Protein AF-A0A950SCT6-F1 (afdb_monomer)

Secondary structure (DSSP, 8-state):
-----------EE-TTT--EES-TTS--TTT-PPPPPTT-THHHHTS--GGGT-THHHHHHHHHHHHHHHHHHHHHHHHHHHHHHHHHGGGGHHHHHHHHHHHHHHHHHHHHHHHHHHHHHHHHHHHHHHHHHHHHHHHHHHHHHHHHHT-

Solvent-accessible surface area (backbone atoms only — not comparable to full-atom values): 8574 Å² total; per-residue (Å²): 133,88,82,83,85,74,82,76,71,81,63,47,52,36,64,91,72,65,45,81,30,89,54,54,75,44,57,37,89,83,40,26,48,73,49,54,54,98,84,54,57,63,72,74,70,31,64,69,52,68,77,78,71,57,67,57,63,64,52,52,51,55,24,49,50,33,39,54,52,20,52,51,49,51,53,49,50,53,48,52,53,54,51,44,43,73,76,52,41,78,81,40,47,73,59,50,51,54,53,49,50,53,52,49,52,52,27,50,52,36,36,49,50,18,50,53,48,52,54,52,54,55,50,53,54,52,54,52,53,49,52,43,52,51,22,34,52,53,37,55,49,52,54,49,54,54,54,60,75,74,105

Foldseek 3Di:
DDDDPPPDDPQLQDLLPRHRHNALQCARLQQQHHRDDDPPCCSVVSPPPCVVVDPVVVLLVVLVVLLVVLVVLVVVLVVCVVVCCVPPNPVCVVVNVVVSVVSNVVSVVSNVVSVVSVVVSVVVVVVSVVSRVVSNVVSVVVVVVVVVVVD

Mean predicted aligned error: 15.29 Å

Sequence (151 aa):
MVEAVAATKPTATCPECGAARPDPSRVCPACGAPPMRAGDKRALDNEVRTEDLEPYVALRYIARLFKVLAVLMLIMLLGEVVTGIVTNGIAAFMTLLGEATRLLVLAGLLWAGGDITILLIDAGHDLRVARILLGRINAAMHEREEREKNR

pLDDT: mean 74.77, std 17.39, range [29.19, 96.75]

Radius of gyration: 29.3 Å; Cα contacts (8 Å, |Δi|>4): 111; chains: 1; bounding box: 87×36×78 Å

Structure (mmCIF, N/CA/C/O backbone):
data_AF-A0A950SCT6-F1
#
_entry.id   AF-A0A950SCT6-F1
#
loop_
_atom_site.group_PDB
_atom_site.id
_atom_site.type_symbol
_atom_site.label_atom_id
_atom_site.label_alt_id
_atom_site.label_comp_id
_atom_site.label_asym_id
_atom_site.label_entity_id
_atom_site.label_seq_id
_atom_site.pdbx_PDB_ins_code
_atom_site.Cartn_x
_atom_site.Cartn_y
_atom_site.Cartn_z
_atom_site.occupancy
_atom_site.B_iso_or_equiv
_atom_site.auth_seq_id
_atom_site.auth_comp_id
_atom_site.auth_asym_id
_atom_site.auth_atom_id
_atom_site.pdbx_PDB_model_num
ATOM 1 N N . MET A 1 1 ? -59.555 -25.501 31.810 1.00 30.00 1 MET A N 1
ATOM 2 C CA . MET A 1 1 ? -58.347 -25.868 31.041 1.00 30.00 1 MET A CA 1
ATOM 3 C C . MET A 1 1 ? -58.131 -24.721 30.062 1.00 30.00 1 MET A C 1
ATOM 5 O O . MET A 1 1 ? -58.954 -24.583 29.174 1.00 30.00 1 MET A O 1
ATOM 9 N N . VAL A 1 2 ? -57.427 -23.652 30.470 1.00 35.78 2 VAL A N 1
ATOM 10 C CA . VAL A 1 2 ? -55.955 -23.457 30.340 1.00 35.78 2 VAL A CA 1
ATOM 11 C C . VAL A 1 2 ? -55.609 -23.450 28.836 1.00 35.78 2 VAL A C 1
ATOM 13 O O . VAL A 1 2 ? -55.924 -24.423 28.174 1.00 35.78 2 VAL A O 1
ATOM 16 N N . GLU A 1 3 ? -55.173 -22.359 28.196 1.00 29.19 3 GLU A N 1
ATOM 17 C CA . GLU A 1 3 ? -54.017 -21.503 28.502 1.00 29.19 3 GLU A CA 1
ATOM 18 C C . GLU A 1 3 ? -54.209 -20.046 28.031 1.00 29.19 3 GLU A C 1
ATOM 20 O O . GLU A 1 3 ? -54.760 -19.777 26.964 1.00 29.19 3 GLU A O 1
ATOM 25 N N . ALA A 1 4 ? -53.687 -19.101 28.817 1.00 31.89 4 ALA A N 1
ATOM 26 C CA . ALA A 1 4 ? -53.510 -17.711 28.424 1.00 31.89 4 ALA A CA 1
ATOM 27 C C . ALA A 1 4 ? -52.328 -17.598 27.447 1.00 31.89 4 ALA A C 1
ATOM 29 O O . ALA A 1 4 ? -51.209 -17.993 27.773 1.00 31.89 4 ALA A O 1
ATOM 30 N N . VAL A 1 5 ? -52.567 -17.029 26.264 1.00 34.91 5 VAL A N 1
ATOM 31 C CA . VAL A 1 5 ? -51.511 -16.679 25.306 1.00 34.91 5 VAL A CA 1
ATOM 32 C C . VAL A 1 5 ? -50.693 -15.537 25.908 1.00 34.91 5 VAL A C 1
ATOM 34 O O . VAL A 1 5 ? -51.114 -14.381 25.920 1.00 34.91 5 VAL A O 1
ATOM 37 N N . ALA A 1 6 ? -49.541 -15.886 26.478 1.00 33.09 6 ALA A N 1
ATOM 38 C CA . ALA A 1 6 ? -48.573 -14.940 27.002 1.00 33.09 6 ALA A CA 1
ATOM 39 C C . ALA A 1 6 ? -48.108 -14.005 25.876 1.00 33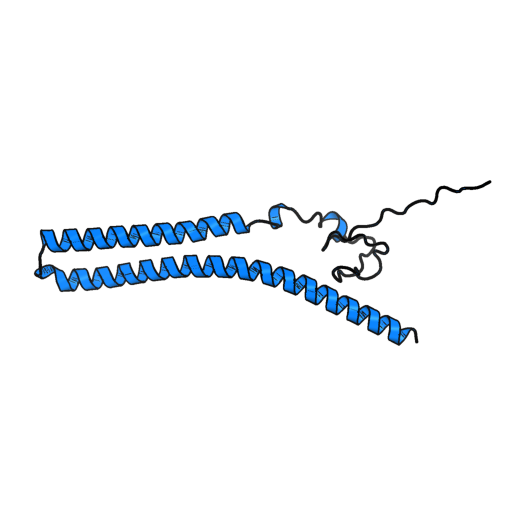.09 6 ALA A C 1
ATOM 41 O O . ALA A 1 6 ? -47.574 -14.453 24.862 1.00 33.09 6 ALA A O 1
ATOM 42 N N . ALA A 1 7 ? -48.310 -12.701 26.064 1.00 33.75 7 ALA A N 1
ATOM 43 C CA . ALA A 1 7 ? -47.794 -11.666 25.184 1.00 33.75 7 ALA A CA 1
ATOM 44 C C . ALA A 1 7 ? -46.258 -11.728 25.160 1.00 33.75 7 ALA A C 1
ATOM 46 O O . ALA A 1 7 ? -45.581 -11.268 26.083 1.00 33.75 7 ALA A O 1
ATOM 47 N N . THR A 1 8 ? -45.696 -12.314 24.108 1.00 33.41 8 THR A N 1
ATOM 48 C CA . THR A 1 8 ? -44.265 -12.280 23.822 1.00 33.41 8 THR A CA 1
ATOM 49 C C . THR A 1 8 ? -43.880 -10.845 23.478 1.00 33.41 8 THR A C 1
ATOM 51 O O . THR A 1 8 ? -44.132 -10.353 22.379 1.00 33.41 8 THR A O 1
ATOM 54 N N . LYS A 1 9 ? -43.290 -10.136 24.451 1.00 39.16 9 LYS A N 1
ATOM 55 C CA . LYS A 1 9 ? -42.612 -8.856 24.206 1.00 39.16 9 LYS A CA 1
ATOM 56 C C . LYS A 1 9 ? -41.623 -9.051 23.050 1.00 39.16 9 LYS A C 1
ATOM 58 O O . LYS A 1 9 ? -40.914 -10.060 23.064 1.00 39.16 9 LYS A O 1
ATOM 63 N N . PRO A 1 10 ? -41.544 -8.120 22.081 1.00 44.38 10 PRO A N 1
ATOM 64 C CA . PRO A 1 10 ? -40.567 -8.221 21.010 1.00 44.38 10 PRO A CA 1
ATOM 65 C C . PRO A 1 10 ? -39.185 -8.292 21.656 1.00 44.38 10 PRO A C 1
ATOM 67 O O . PRO A 1 10 ? -38.773 -7.377 22.369 1.00 44.38 10 PRO A O 1
ATOM 70 N N . THR A 1 11 ? -38.505 -9.419 21.473 1.00 53.59 11 THR A N 1
ATOM 71 C CA . THR A 1 11 ? -37.104 -9.597 21.842 1.00 53.59 11 THR A CA 1
ATOM 72 C C . THR A 1 11 ? -36.312 -8.546 21.087 1.00 53.59 11 THR A C 1
ATOM 74 O O . THR A 1 11 ? -36.053 -8.706 19.897 1.00 53.59 11 THR A O 1
ATOM 77 N N . ALA A 1 12 ? -35.989 -7.442 21.759 1.00 66.25 12 ALA A N 1
ATOM 78 C CA . ALA A 1 12 ? -35.174 -6.390 21.185 1.00 66.25 12 ALA A CA 1
ATOM 79 C C . ALA A 1 12 ? -33.819 -7.013 20.847 1.00 66.25 12 ALA A C 1
ATOM 81 O O . ALA A 1 12 ? -33.109 -7.496 21.720 1.00 66.25 12 ALA A O 1
ATOM 82 N N . THR A 1 13 ? -33.460 -7.096 19.579 1.00 71.12 13 THR A N 1
ATOM 83 C CA . THR A 1 13 ? -32.111 -7.496 19.192 1.00 71.12 13 THR A CA 1
ATOM 84 C C . THR A 1 13 ? -31.152 -6.354 19.500 1.00 71.12 13 THR A C 1
ATOM 86 O O . THR A 1 13 ? -31.496 -5.174 19.433 1.00 71.12 13 THR A O 1
ATOM 89 N N . CYS A 1 14 ? -29.938 -6.692 19.924 1.00 68.44 14 CYS A N 1
ATOM 90 C CA . CYS A 1 14 ? -28.930 -5.688 20.208 1.00 68.44 14 CYS A CA 1
ATOM 91 C C . CYS A 1 14 ? -28.421 -5.075 18.892 1.00 68.44 14 CYS A C 1
ATOM 93 O O . CYS A 1 14 ? -27.908 -5.826 18.065 1.00 68.44 14 CYS A O 1
ATOM 95 N N . PRO A 1 15 ? -28.447 -3.742 18.720 1.00 64.56 15 PRO A N 1
ATOM 96 C CA . PRO A 1 15 ? -28.020 -3.106 17.470 1.00 64.56 15 PRO A CA 1
ATOM 97 C C . PRO A 1 15 ? -26.525 -3.288 17.154 1.00 64.56 15 PRO A C 1
ATOM 99 O O . PRO A 1 15 ? -26.134 -3.347 16.000 1.00 64.56 15 PRO A O 1
ATOM 102 N N . GLU A 1 16 ? -25.683 -3.430 18.181 1.00 64.50 16 GLU A N 1
ATOM 103 C CA . GLU A 1 16 ? -24.223 -3.561 18.024 1.00 64.50 16 GLU A CA 1
ATOM 104 C C . GLU A 1 16 ? -23.750 -4.973 17.629 1.00 64.50 16 GLU A C 1
ATOM 106 O O . GLU A 1 16 ? -22.648 -5.138 17.117 1.00 64.50 16 GLU A O 1
ATOM 111 N N . CYS A 1 17 ? -24.528 -6.024 17.914 1.00 64.56 17 CYS A N 1
ATOM 112 C CA . CYS A 1 17 ? -24.084 -7.412 17.694 1.00 64.56 17 CYS A CA 1
ATOM 113 C C . CYS A 1 17 ? -25.160 -8.369 17.171 1.00 64.56 17 CYS A C 1
ATOM 115 O O . CYS A 1 17 ? -24.882 -9.552 17.000 1.00 64.56 17 CYS A O 1
ATOM 117 N N . GLY A 1 18 ? -26.395 -7.903 16.980 1.00 68.19 18 GLY A N 1
ATOM 118 C CA . GLY A 1 18 ? -27.516 -8.705 16.485 1.00 68.19 18 GLY A CA 1
ATOM 119 C C . GLY A 1 18 ? -28.058 -9.760 17.457 1.00 68.19 18 GLY A C 1
ATOM 120 O O . GLY A 1 18 ? -29.070 -10.387 17.161 1.00 68.19 18 GLY A O 1
ATOM 121 N N . ALA A 1 19 ? -27.438 -9.965 18.623 1.00 71.38 19 ALA A N 1
ATOM 122 C CA . ALA A 1 19 ? -27.881 -10.966 19.592 1.00 71.38 19 ALA A CA 1
ATOM 123 C C . ALA A 1 19 ? -29.245 -10.612 20.209 1.00 71.38 19 ALA A C 1
ATOM 125 O O . ALA A 1 19 ? -29.548 -9.439 20.446 1.00 71.38 19 ALA A O 1
ATOM 126 N N . ALA A 1 20 ? -30.052 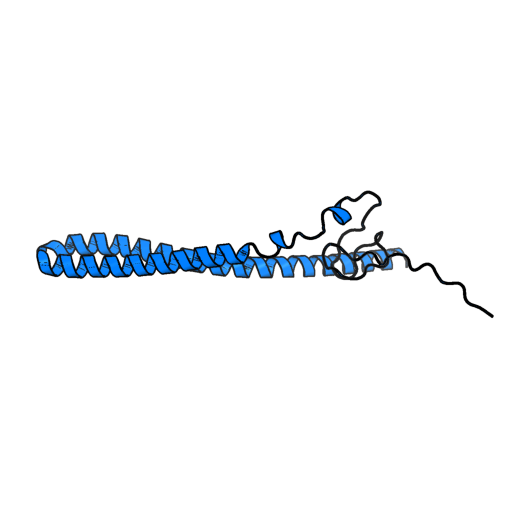-11.629 20.523 1.00 68.62 20 ALA A N 1
ATOM 127 C CA . ALA A 1 20 ? -31.328 -11.447 21.210 1.00 68.62 20 ALA A CA 1
ATOM 128 C C . ALA A 1 20 ? -31.102 -10.851 22.611 1.00 68.62 20 ALA A C 1
ATOM 130 O O . ALA A 1 20 ? -30.419 -11.451 23.444 1.00 68.62 20 ALA A O 1
ATOM 131 N N . ARG A 1 21 ? -31.667 -9.667 22.877 1.00 72.06 21 ARG A N 1
ATOM 132 C CA . ARG A 1 21 ? -31.552 -8.965 24.161 1.00 72.06 21 ARG A CA 1
ATOM 133 C C . ARG A 1 21 ? -32.928 -8.921 24.841 1.00 72.06 21 ARG A C 1
ATOM 135 O O . ARG A 1 21 ? -33.790 -8.137 24.452 1.00 72.06 21 ARG A O 1
ATOM 142 N N . PRO A 1 22 ? -33.157 -9.752 25.870 1.00 66.56 22 PRO A N 1
ATOM 143 C CA . PRO A 1 22 ? -34.448 -9.797 26.554 1.00 66.56 22 PRO A CA 1
ATOM 144 C C . PRO A 1 22 ? -34.712 -8.556 27.424 1.00 66.56 22 PRO A C 1
ATOM 146 O O . PRO A 1 22 ? -35.872 -8.226 27.657 1.00 66.56 22 PRO A O 1
ATOM 149 N N . ASP A 1 23 ? -33.661 -7.851 27.866 1.00 69.62 23 ASP A N 1
ATOM 150 C CA . ASP A 1 23 ? -33.772 -6.622 28.658 1.00 69.62 23 ASP A CA 1
ATOM 151 C C . ASP A 1 23 ? -32.918 -5.477 28.063 1.00 69.62 23 ASP A C 1
ATOM 153 O O . ASP A 1 23 ? -31.683 -5.517 28.129 1.00 69.62 23 ASP A O 1
ATOM 157 N N . PRO A 1 24 ? -33.540 -4.447 27.460 1.00 69.25 24 PRO A N 1
ATOM 158 C CA . PRO A 1 24 ? -32.826 -3.302 26.899 1.00 69.25 24 PRO A CA 1
ATOM 159 C C . PRO A 1 24 ? -32.256 -2.365 27.974 1.00 69.25 24 PRO A C 1
ATOM 161 O O . PRO A 1 24 ? -31.343 -1.599 27.671 1.00 69.25 24 PRO A O 1
ATOM 164 N N . SER A 1 25 ? -32.747 -2.433 29.218 1.00 70.62 25 SER A N 1
ATOM 165 C CA . SER A 1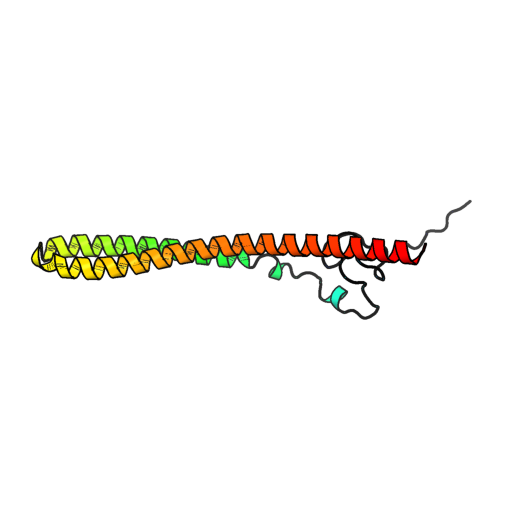 25 ? -32.362 -1.533 30.316 1.00 70.62 25 SER A CA 1
ATOM 166 C C . SER A 1 25 ? -31.062 -1.925 31.026 1.00 70.62 25 SER A C 1
ATOM 168 O O . SER A 1 25 ? -30.515 -1.135 31.793 1.00 70.62 25 SER A O 1
ATOM 170 N N . ARG A 1 26 ? -30.534 -3.117 30.730 1.00 71.25 26 ARG A N 1
ATOM 171 C CA . ARG A 1 26 ? -29.231 -3.621 31.189 1.00 71.25 26 ARG A CA 1
ATOM 172 C C . ARG A 1 26 ? -28.269 -3.737 30.028 1.00 71.25 26 ARG A C 1
ATOM 174 O O . ARG A 1 26 ? -28.729 -3.925 28.909 1.00 71.25 26 ARG A O 1
ATOM 181 N N . VAL A 1 27 ? -26.961 -3.663 30.275 1.00 74.81 27 VAL A N 1
ATOM 182 C CA . VAL A 1 27 ? -25.907 -3.881 29.262 1.00 74.81 27 VAL A CA 1
ATOM 183 C C . VAL A 1 27 ? -26.120 -5.176 28.469 1.00 74.81 27 VAL A C 1
ATOM 185 O O . VAL A 1 27 ? -26.593 -6.177 29.002 1.00 74.81 27 VAL A O 1
ATOM 188 N N . CYS A 1 28 ? -25.799 -5.157 27.172 1.00 74.81 28 CYS A N 1
ATOM 189 C CA . CYS A 1 28 ? -25.974 -6.332 26.321 1.00 74.81 28 CYS A CA 1
ATOM 190 C C . CYS A 1 28 ? -25.026 -7.458 26.770 1.00 74.81 28 CYS A C 1
ATOM 192 O O . CYS A 1 28 ? -23.815 -7.240 26.774 1.00 74.81 28 CYS A O 1
ATOM 194 N N . PRO A 1 29 ? -25.518 -8.675 27.056 1.00 67.06 29 PRO A N 1
ATOM 195 C CA . PRO A 1 29 ? -24.666 -9.773 27.517 1.00 67.06 29 PRO A CA 1
ATOM 196 C C . PRO A 1 29 ? -23.729 -10.322 26.426 1.00 67.06 29 PRO A C 1
ATOM 198 O O . PRO A 1 29 ? -22.727 -10.961 26.734 1.00 67.06 29 PRO A O 1
ATOM 201 N N . ALA A 1 30 ? -24.031 -10.080 25.145 1.00 66.12 30 ALA A N 1
ATOM 202 C CA . ALA A 1 30 ? -23.245 -10.601 24.026 1.00 66.12 30 ALA A CA 1
ATOM 203 C C . ALA A 1 30 ? -22.070 -9.694 23.619 1.00 66.12 30 ALA A C 1
ATOM 205 O O . ALA A 1 30 ? -21.010 -10.203 23.263 1.00 66.12 30 ALA A O 1
ATOM 206 N N . CYS A 1 31 ? -22.235 -8.367 23.680 1.00 66.12 31 CYS A N 1
ATOM 207 C CA . CYS A 1 31 ? -21.216 -7.402 23.238 1.00 66.12 31 CYS A CA 1
ATOM 208 C C . CYS A 1 31 ? -20.922 -6.267 24.227 1.00 66.12 31 CYS A C 1
ATOM 210 O O . CYS A 1 31 ? -20.033 -5.465 23.970 1.00 66.12 31 CYS A O 1
ATOM 212 N N . GLY A 1 32 ? -21.666 -6.158 25.328 1.00 66.56 32 GLY A N 1
ATOM 213 C CA . GLY A 1 32 ? -21.495 -5.093 26.316 1.00 66.56 32 GLY A CA 1
ATOM 214 C C . GLY A 1 32 ? -21.973 -3.710 25.899 1.00 66.56 32 GLY A C 1
ATOM 215 O O . GLY A 1 32 ? -21.609 -2.725 26.535 1.00 66.56 32 GLY A O 1
ATOM 216 N N . ALA A 1 33 ? -22.814 -3.619 24.865 1.00 69.81 33 ALA A N 1
ATOM 217 C CA . ALA A 1 33 ? -23.460 -2.363 24.505 1.00 69.81 33 ALA A CA 1
ATOM 218 C C . ALA A 1 33 ? -24.191 -1.754 25.722 1.00 69.81 33 ALA A C 1
ATOM 220 O O . ALA A 1 33 ? -24.890 -2.496 26.429 1.00 69.81 33 ALA A O 1
ATOM 221 N N . PRO A 1 34 ? -24.083 -0.430 25.956 1.00 67.38 34 PRO A N 1
ATOM 222 C CA . PRO A 1 34 ? -24.725 0.247 27.082 1.00 67.38 34 PRO A CA 1
ATOM 223 C C . PRO A 1 34 ? -26.251 0.036 27.094 1.00 67.38 34 PRO A C 1
ATOM 225 O O . PRO A 1 34 ? -26.840 -0.361 26.076 1.00 67.38 34 PRO A O 1
ATOM 228 N N . PRO A 1 35 ? -26.916 0.238 28.246 1.00 71.94 35 PRO A N 1
ATOM 229 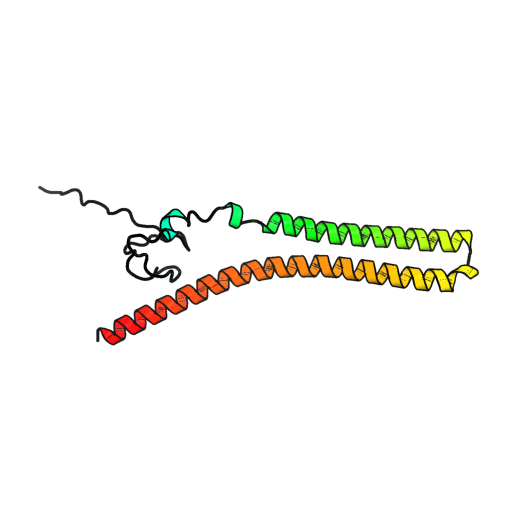C CA . PRO A 1 35 ? -28.365 0.110 28.344 1.00 71.94 35 PRO A CA 1
ATOM 230 C C . PRO A 1 35 ? -29.058 1.138 27.444 1.00 71.94 35 PRO A C 1
ATOM 232 O O . PRO A 1 35 ? -28.678 2.309 27.414 1.00 71.94 35 PRO A O 1
ATOM 235 N N . MET A 1 36 ? -30.064 0.685 26.699 1.00 67.38 36 MET A N 1
ATOM 236 C CA . MET A 1 36 ? -30.869 1.523 25.816 1.00 67.38 36 MET A CA 1
ATOM 237 C C . MET A 1 36 ? -31.965 2.196 26.642 1.00 67.38 36 MET A C 1
ATOM 239 O O . MET A 1 36 ? -32.807 1.526 27.243 1.00 67.38 36 MET A O 1
ATOM 243 N N . ARG A 1 37 ? -31.950 3.529 26.697 1.00 64.50 37 ARG A N 1
ATOM 244 C CA . ARG A 1 37 ? -32.985 4.320 27.375 1.00 64.50 37 ARG A CA 1
ATOM 245 C C . ARG A 1 37 ? -34.169 4.559 26.438 1.00 64.50 37 ARG A C 1
ATOM 247 O O . ARG A 1 37 ? -34.002 4.674 25.227 1.00 64.50 37 ARG A O 1
ATOM 254 N N . ALA A 1 38 ? -35.377 4.663 26.995 1.00 56.38 38 ALA A N 1
ATOM 255 C CA . ALA A 1 38 ? -36.567 5.020 26.224 1.00 56.38 38 ALA A CA 1
ATOM 256 C C . ALA A 1 38 ? -36.375 6.418 25.602 1.00 56.38 38 ALA A C 1
ATOM 258 O O . ALA A 1 38 ? -36.292 7.407 26.326 1.00 56.38 38 ALA A O 1
ATOM 259 N N . GLY A 1 39 ? -36.238 6.480 24.273 1.00 57.62 39 GLY A N 1
ATOM 260 C CA . GLY A 1 39 ? -35.893 7.697 23.523 1.00 57.62 39 GLY A CA 1
ATOM 261 C C . GLY A 1 39 ? -34.502 7.687 22.874 1.00 57.62 39 GLY A C 1
ATOM 262 O O . GLY A 1 39 ? -34.178 8.611 22.129 1.00 57.62 39 GLY A O 1
ATOM 263 N N . ASP A 1 40 ? -33.687 6.650 23.101 1.00 56.75 40 ASP A N 1
ATOM 264 C CA . ASP A 1 40 ? -32.423 6.477 22.387 1.00 56.75 40 ASP A CA 1
ATOM 265 C C . ASP A 1 40 ? -32.679 6.190 20.902 1.00 56.75 40 ASP A C 1
ATOM 267 O O . ASP A 1 40 ? -33.045 5.083 20.506 1.00 56.75 40 ASP A O 1
ATOM 271 N N . LYS A 1 41 ? -32.394 7.183 20.055 1.00 55.28 41 LYS A N 1
ATOM 272 C CA . LYS A 1 41 ? -32.412 7.036 18.592 1.00 55.28 41 LYS A CA 1
ATOM 273 C C . LYS A 1 41 ? -31.384 6.028 18.073 1.00 55.28 41 LYS A C 1
ATOM 275 O O . LYS A 1 41 ? -31.498 5.597 16.938 1.0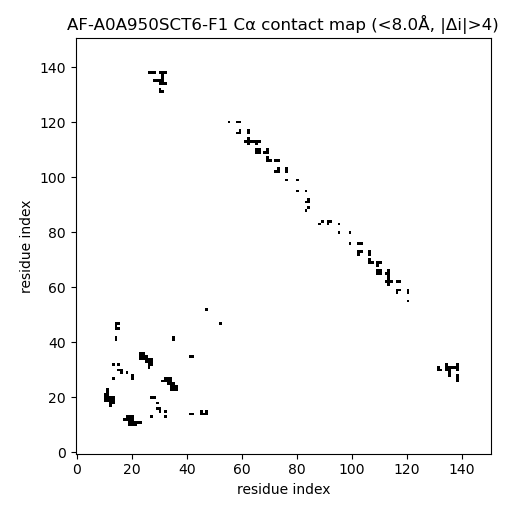0 55.28 41 LYS A O 1
ATOM 280 N N . ARG A 1 42 ? -30.452 5.564 18.918 1.00 55.72 42 ARG A N 1
ATOM 281 C CA . ARG A 1 42 ? -29.494 4.495 18.592 1.00 55.72 42 ARG A CA 1
ATOM 282 C C . ARG A 1 42 ? -30.171 3.213 18.105 1.00 55.72 42 ARG A C 1
ATOM 284 O O . ARG A 1 42 ? -29.542 2.478 17.372 1.00 55.72 42 ARG A O 1
ATOM 291 N N . ALA A 1 43 ? -31.404 2.904 18.511 1.00 51.25 43 ALA A N 1
ATOM 292 C CA . ALA A 1 43 ? -32.103 1.713 18.016 1.00 51.25 43 ALA A CA 1
ATOM 293 C C . ALA A 1 43 ? -32.695 1.897 16.604 1.00 51.25 43 ALA A C 1
ATOM 295 O O . ALA A 1 43 ? -32.880 0.913 15.900 1.00 51.25 43 ALA A O 1
ATOM 296 N N . LEU A 1 44 ? -32.982 3.141 16.202 1.00 51.31 44 LEU A N 1
ATOM 297 C CA . LEU A 1 44 ? -33.513 3.490 14.878 1.00 51.31 44 LEU A CA 1
ATOM 298 C C . LEU A 1 44 ? -32.399 3.862 13.886 1.00 51.31 44 LEU A C 1
ATOM 300 O O . LEU A 1 44 ? -32.526 3.565 12.708 1.00 51.31 44 LEU A O 1
ATOM 304 N N . ASP A 1 45 ? -31.298 4.448 14.366 1.00 47.91 45 ASP A N 1
ATOM 305 C CA . ASP A 1 45 ? -30.119 4.806 13.561 1.00 47.91 45 ASP A CA 1
ATOM 306 C C . ASP A 1 45 ? -29.073 3.671 13.458 1.00 47.91 45 ASP A C 1
ATOM 308 O O . ASP A 1 45 ? -28.121 3.800 12.695 1.00 47.91 45 ASP A O 1
ATOM 312 N N . ASN A 1 46 ? -29.223 2.562 14.204 1.00 48.03 46 ASN A N 1
ATOM 313 C CA . ASN A 1 46 ? -28.362 1.366 14.101 1.00 48.03 46 ASN A CA 1
ATOM 314 C C . ASN A 1 46 ? -29.040 0.192 13.374 1.00 48.03 46 ASN A C 1
ATOM 316 O O . ASN A 1 46 ? -28.739 -0.974 13.651 1.00 48.03 46 ASN A O 1
ATOM 320 N N . GLU A 1 47 ? -29.890 0.453 12.384 1.00 46.25 47 GLU A N 1
ATOM 321 C CA . GLU A 1 47 ? -29.772 -0.401 11.204 1.00 46.25 47 GLU A CA 1
ATOM 322 C C . GLU A 1 47 ? -28.374 -0.105 10.667 1.00 46.25 47 GLU A C 1
ATOM 324 O O . GLU A 1 47 ? -28.163 0.901 9.995 1.00 46.25 47 GLU A O 1
ATOM 329 N N . VAL A 1 48 ? -27.388 -0.873 11.155 1.00 51.59 48 VAL A N 1
ATOM 330 C CA . VAL A 1 48 ? -25.983 -0.776 10.771 1.00 51.59 48 VAL A CA 1
ATOM 331 C C . VAL A 1 48 ? -25.998 -0.821 9.260 1.00 51.59 48 VAL A C 1
ATOM 333 O O . VAL A 1 48 ? -26.197 -1.892 8.686 1.00 51.59 48 VAL A O 1
ATOM 336 N N . ARG A 1 49 ? -25.895 0.359 8.634 1.00 47.72 49 ARG A N 1
ATOM 337 C CA . ARG A 1 49 ? -25.966 0.495 7.188 1.00 47.72 49 ARG A CA 1
ATOM 338 C C . ARG A 1 49 ? -24.936 -0.466 6.658 1.00 47.72 49 ARG A C 1
ATOM 340 O O . ARG A 1 49 ? -23.750 -0.359 6.959 1.00 47.72 49 ARG A O 1
ATOM 347 N N . THR A 1 50 ? -25.403 -1.454 5.920 1.00 46.31 50 THR A N 1
ATOM 348 C CA . THR A 1 50 ? -24.535 -2.424 5.271 1.00 46.31 50 THR A CA 1
ATOM 349 C C . THR A 1 50 ? -23.567 -1.721 4.313 1.00 46.31 50 THR A C 1
ATOM 351 O O . THR A 1 50 ? -22.490 -2.242 4.048 1.00 46.31 50 THR A O 1
ATOM 354 N N . GLU A 1 51 ? -23.878 -0.485 3.902 1.00 49.81 51 GLU A N 1
ATOM 355 C CA . GLU A 1 51 ? -22.971 0.459 3.245 1.00 49.81 51 GLU A CA 1
ATOM 356 C C . GLU A 1 51 ? -21.722 0.843 4.073 1.00 49.81 51 GLU A C 1
ATOM 358 O O . GLU A 1 51 ? -20.676 1.087 3.479 1.00 49.81 51 GLU A O 1
ATOM 363 N N . ASP A 1 52 ? -21.777 0.856 5.412 1.00 47.62 52 ASP A N 1
ATOM 364 C CA . ASP A 1 52 ? -20.605 1.025 6.299 1.00 47.62 52 ASP A CA 1
ATOM 365 C C . ASP A 1 52 ? -19.877 -0.307 6.575 1.00 47.62 52 ASP A C 1
ATOM 367 O O . ASP A 1 52 ? -18.794 -0.338 7.173 1.00 47.62 52 ASP A O 1
ATOM 371 N N . LEU A 1 53 ? -20.451 -1.436 6.146 1.00 51.56 53 LEU A N 1
ATOM 372 C CA . LEU A 1 53 ? -19.920 -2.765 6.433 1.00 51.56 53 LEU A CA 1
ATOM 373 C C . LEU A 1 53 ? -18.860 -3.227 5.427 1.00 51.56 53 LEU A C 1
ATOM 375 O O . LEU A 1 53 ? -18.095 -4.127 5.767 1.00 51.56 53 LEU A O 1
ATOM 379 N N . GLU A 1 54 ? -18.725 -2.591 4.257 1.00 52.19 54 GLU A N 1
ATOM 380 C CA . GLU A 1 54 ? -17.695 -2.991 3.287 1.00 52.19 54 GLU A CA 1
ATOM 381 C C . GLU A 1 54 ? -17.124 -1.886 2.359 1.00 52.19 54 GLU A C 1
ATOM 383 O O . GLU A 1 54 ? -16.936 -2.113 1.161 1.00 52.19 54 GLU A O 1
ATOM 388 N N . PRO A 1 55 ? -16.691 -0.711 2.865 1.00 54.16 55 PRO A N 1
ATOM 389 C CA . PRO A 1 55 ? -15.922 0.239 2.053 1.00 54.16 55 PRO A CA 1
ATOM 390 C C . PRO A 1 55 ? -14.455 -0.196 1.829 1.00 54.16 55 PRO A C 1
ATOM 392 O O . PRO A 1 55 ? -13.653 0.555 1.277 1.00 54.16 55 PRO A O 1
ATOM 395 N N . TYR A 1 56 ? -14.064 -1.411 2.229 1.00 57.47 56 TYR A N 1
ATOM 396 C CA . TYR A 1 56 ? -12.695 -1.914 2.058 1.00 57.47 56 TYR A CA 1
ATOM 397 C C . TYR A 1 56 ? -12.438 -2.546 0.687 1.00 57.47 56 TYR A C 1
ATOM 399 O O . TYR A 1 56 ? -11.283 -2.645 0.264 1.00 57.47 56 TYR A O 1
ATOM 407 N N . VAL A 1 57 ? -13.488 -2.922 -0.054 1.00 62.47 57 VAL A N 1
ATOM 408 C CA . VAL A 1 57 ? -13.320 -3.492 -1.400 1.00 62.47 57 VAL A CA 1
ATOM 409 C C . VAL A 1 57 ? -12.749 -2.437 -2.354 1.00 62.47 57 VAL A C 1
ATOM 411 O O . VAL A 1 57 ? -11.792 -2.714 -3.077 1.00 62.47 57 VAL A O 1
ATOM 414 N N . ALA A 1 58 ? -13.257 -1.200 -2.291 1.00 64.62 58 ALA A N 1
ATOM 415 C CA . ALA A 1 58 ? -12.747 -0.072 -3.075 1.00 64.62 58 ALA A CA 1
ATOM 416 C C . ALA A 1 58 ? -11.275 0.243 -2.748 1.00 64.62 58 ALA A C 1
ATOM 418 O O . ALA A 1 58 ? -10.458 0.417 -3.654 1.00 64.62 58 ALA A O 1
ATOM 419 N N . LEU A 1 59 ? -10.904 0.224 -1.464 1.00 69.31 59 LEU A N 1
ATOM 420 C CA . LEU A 1 59 ? -9.523 0.447 -1.022 1.00 69.31 59 LEU A CA 1
ATOM 421 C C . LEU A 1 59 ? -8.564 -0.652 -1.506 1.00 69.31 59 LEU A C 1
ATOM 423 O O . LEU A 1 59 ? -7.428 -0.368 -1.889 1.00 69.31 59 LEU A O 1
ATOM 427 N N . ARG A 1 60 ? -9.034 -1.903 -1.576 1.00 77.00 60 ARG A N 1
ATOM 428 C CA . ARG A 1 60 ? -8.258 -3.026 -2.117 1.00 77.00 60 ARG A CA 1
ATOM 429 C C . ARG A 1 60 ? -7.978 -2.871 -3.612 1.00 77.00 60 ARG A C 1
ATOM 431 O O . ARG A 1 60 ? -6.893 -3.239 -4.068 1.00 77.00 60 ARG A O 1
ATOM 438 N N . TYR A 1 61 ? -8.922 -2.315 -4.374 1.00 79.44 61 TYR A N 1
ATOM 439 C CA . TYR A 1 61 ? -8.691 -1.975 -5.780 1.00 79.44 61 TYR A CA 1
ATOM 440 C C . TYR A 1 61 ? -7.644 -0.873 -5.921 1.00 79.44 61 TYR A C 1
ATOM 442 O O . TYR A 1 61 ? -6.714 -1.035 -6.706 1.00 79.44 61 TYR A O 1
ATOM 450 N N . ILE A 1 62 ? -7.728 0.188 -5.114 1.00 82.94 62 ILE A N 1
ATOM 451 C CA . ILE A 1 62 ? -6.744 1.281 -5.121 1.00 82.94 62 ILE A CA 1
ATOM 452 C C . ILE A 1 62 ? -5.332 0.749 -4.816 1.00 82.94 62 ILE A C 1
ATOM 454 O O . ILE A 1 62 ? -4.393 1.042 -5.554 1.00 82.94 62 ILE A O 1
ATOM 458 N N . ALA A 1 63 ? -5.177 -0.114 -3.807 1.00 84.75 63 ALA A N 1
ATOM 459 C CA . ALA A 1 63 ? -3.888 -0.735 -3.487 1.00 84.75 63 ALA A CA 1
ATOM 460 C C . ALA A 1 63 ? -3.323 -1.587 -4.643 1.00 84.75 63 ALA A C 1
ATOM 462 O O . ALA A 1 63 ? -2.122 -1.557 -4.926 1.00 84.75 63 ALA A O 1
ATOM 463 N N . ARG A 1 64 ? 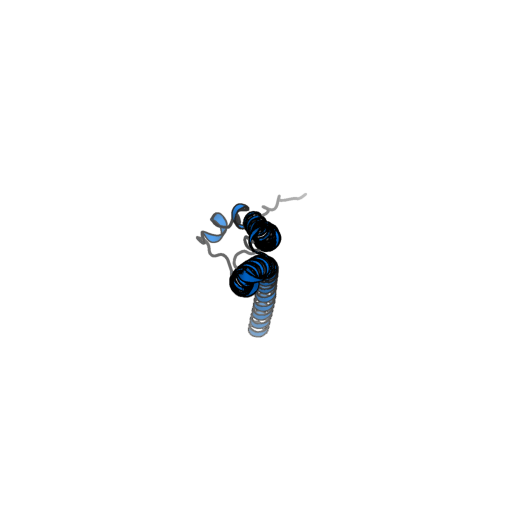-4.186 -2.328 -5.354 1.00 86.81 64 ARG A N 1
ATOM 464 C CA . ARG A 1 64 ? -3.787 -3.086 -6.553 1.00 86.81 64 ARG A CA 1
ATOM 465 C C . ARG A 1 64 ? -3.385 -2.165 -7.702 1.00 86.81 64 ARG A C 1
ATOM 467 O O . ARG A 1 64 ? -2.400 -2.460 -8.373 1.00 86.81 64 ARG A O 1
ATOM 474 N N . LEU A 1 65 ? -4.095 -1.055 -7.905 1.00 88.81 65 LEU A N 1
ATOM 475 C CA . LEU A 1 65 ? -3.755 -0.060 -8.925 1.00 88.81 65 LEU A CA 1
ATOM 476 C C . LEU A 1 65 ? -2.359 0.528 -8.692 1.00 88.81 65 LEU A C 1
ATOM 478 O O . LEU A 1 65 ? -1.587 0.630 -9.641 1.00 88.81 65 LEU A O 1
ATOM 482 N N . PHE A 1 66 ? -1.992 0.823 -7.440 1.00 90.50 66 PHE A N 1
ATOM 483 C CA . PHE A 1 66 ? -0.640 1.280 -7.100 1.00 90.50 66 PHE A CA 1
ATOM 484 C C . PHE A 1 66 ? 0.444 0.258 -7.465 1.00 90.50 66 PHE A C 1
ATOM 486 O O . PHE A 1 66 ? 1.460 0.633 -8.052 1.00 90.50 66 PHE A O 1
ATOM 493 N N . LYS A 1 67 ? 0.213 -1.038 -7.209 1.00 91.06 67 LYS A N 1
ATOM 494 C CA . LYS A 1 67 ? 1.131 -2.105 -7.647 1.00 91.06 67 LYS A CA 1
ATOM 495 C C . LYS A 1 67 ? 1.227 -2.186 -9.173 1.00 91.06 67 LYS A C 1
ATOM 497 O O . LYS A 1 67 ? 2.333 -2.275 -9.695 1.00 91.06 67 LYS A O 1
ATOM 502 N N . VAL A 1 68 ? 0.106 -2.098 -9.894 1.00 94.19 68 VAL A N 1
ATOM 503 C CA . VAL A 1 68 ? 0.109 -2.095 -11.370 1.00 94.19 68 VAL A CA 1
ATOM 504 C C . VAL A 1 68 ? 0.903 -0.906 -11.912 1.00 94.19 68 VAL A C 1
ATOM 506 O O . VAL A 1 68 ? 1.745 -1.086 -12.787 1.00 94.19 68 VAL A O 1
ATOM 509 N N . LEU A 1 69 ? 0.695 0.293 -11.368 1.00 93.50 69 LEU A N 1
ATOM 510 C CA . LEU A 1 69 ? 1.403 1.491 -11.816 1.00 93.50 69 LEU A CA 1
ATOM 511 C C . LEU A 1 69 ? 2.904 1.428 -11.494 1.00 93.50 69 LEU A C 1
ATOM 513 O O . LEU A 1 69 ? 3.715 1.841 -12.318 1.00 93.50 69 LEU A O 1
ATOM 517 N N . ALA A 1 70 ? 3.287 0.835 -10.359 1.00 94.25 70 ALA A N 1
ATOM 518 C CA . ALA A 1 70 ? 4.689 0.592 -10.019 1.00 94.25 70 ALA A CA 1
ATOM 519 C C . ALA A 1 70 ? 5.362 -0.362 -11.021 1.00 94.25 70 ALA A C 1
ATOM 521 O O . ALA A 1 70 ? 6.477 -0.098 -11.468 1.00 94.25 70 ALA A O 1
ATOM 522 N N . VAL A 1 71 ? 4.672 -1.435 -11.429 1.00 96.06 71 VAL A N 1
ATOM 523 C CA . VAL A 1 71 ? 5.166 -2.354 -12.472 1.00 96.06 71 VAL A CA 1
ATOM 524 C C . VAL A 1 71 ? 5.292 -1.640 -13.814 1.00 96.06 71 VAL A C 1
ATOM 526 O O . VAL A 1 71 ? 6.314 -1.781 -14.479 1.00 96.06 71 VAL A O 1
ATOM 529 N N . LEU A 1 72 ? 4.291 -0.847 -14.206 1.00 95.56 72 LEU A N 1
ATOM 530 C CA . LEU A 1 72 ? 4.341 -0.073 -15.448 1.00 95.56 72 LEU A CA 1
ATOM 531 C C . LEU A 1 72 ? 5.510 0.921 -15.457 1.00 95.56 72 LEU A C 1
ATOM 533 O O . LEU A 1 72 ? 6.199 1.028 -16.467 1.00 95.56 72 LEU A O 1
ATOM 537 N N . MET A 1 73 ? 5.784 1.593 -14.334 1.00 93.88 73 MET A N 1
ATOM 538 C CA . MET A 1 73 ? 6.958 2.462 -14.188 1.00 93.88 73 MET A CA 1
ATOM 539 C C . MET A 1 73 ? 8.267 1.691 -14.370 1.00 93.88 73 MET A C 1
ATOM 541 O O . MET A 1 73 ? 9.176 2.179 -15.032 1.00 93.88 73 MET A O 1
ATOM 545 N N . LEU A 1 74 ? 8.358 0.474 -13.831 1.00 94.94 74 LEU A N 1
ATOM 546 C CA . LEU A 1 74 ? 9.541 -0.377 -13.973 1.00 94.94 74 LEU A CA 1
ATOM 547 C C . LEU A 1 74 ? 9.738 -0.825 -15.431 1.00 94.94 74 LEU A C 1
ATOM 549 O O . LEU A 1 74 ? 10.857 -0.828 -15.939 1.00 94.94 74 LEU A O 1
ATOM 553 N N . ILE A 1 75 ? 8.646 -1.131 -16.136 1.00 96.75 75 ILE A N 1
ATOM 554 C CA . ILE A 1 75 ? 8.676 -1.438 -17.573 1.00 96.75 75 ILE A CA 1
ATOM 555 C C . ILE A 1 75 ? 9.138 -0.218 -18.379 1.00 96.75 75 ILE A C 1
ATOM 557 O O . ILE A 1 75 ? 9.992 -0.361 -19.253 1.00 96.75 75 ILE A O 1
ATOM 561 N N . MET A 1 76 ? 8.620 0.979 -18.081 1.00 94.62 76 MET A N 1
ATOM 562 C CA . MET A 1 76 ? 9.075 2.207 -18.745 1.00 94.62 76 MET A CA 1
ATOM 563 C C . MET A 1 76 ? 10.556 2.482 -18.476 1.00 94.62 76 MET A C 1
ATOM 565 O O . MET A 1 76 ? 11.289 2.765 -19.418 1.00 94.62 76 MET A O 1
ATOM 569 N N . LEU A 1 77 ? 11.012 2.305 -17.233 1.00 94.19 77 LEU A N 1
ATOM 570 C CA . LEU A 1 77 ? 12.420 2.440 -16.861 1.00 94.19 77 LEU A CA 1
ATOM 571 C C . LEU A 1 77 ? 13.315 1.502 -17.682 1.00 94.19 77 LEU A C 1
ATOM 573 O O . LEU A 1 77 ? 14.340 1.924 -18.208 1.00 94.19 77 LEU A O 1
ATOM 577 N N . LEU A 1 78 ? 12.931 0.231 -17.833 1.00 94.50 78 LEU A N 1
ATOM 578 C CA . LEU A 1 78 ? 13.668 -0.706 -18.686 1.00 94.50 78 LEU A CA 1
ATOM 579 C C . LEU A 1 78 ? 13.710 -0.229 -20.145 1.00 94.50 78 LEU A C 1
ATOM 581 O O . LEU A 1 78 ? 14.747 -0.342 -20.796 1.00 94.50 78 LEU A O 1
ATOM 585 N N . GLY A 1 79 ? 12.610 0.340 -20.641 1.00 93.69 79 GLY A N 1
ATOM 586 C CA . GLY A 1 79 ? 12.539 0.952 -21.967 1.00 93.69 79 GLY A CA 1
ATOM 587 C C . GLY A 1 79 ? 13.518 2.115 -22.143 1.00 93.69 79 GLY A C 1
ATOM 588 O O . GLY A 1 79 ? 14.245 2.158 -23.136 1.00 93.69 79 GLY A O 1
ATOM 589 N N . GLU A 1 80 ? 13.595 3.025 -21.174 1.00 91.50 80 GLU A N 1
ATOM 590 C CA . GLU A 1 80 ? 14.554 4.139 -21.177 1.00 91.50 80 GLU A CA 1
ATOM 591 C C . GLU A 1 80 ? 16.001 3.649 -21.104 1.00 91.50 80 GLU A C 1
ATOM 593 O O . GLU A 1 80 ? 16.860 4.139 -21.835 1.00 91.50 80 GLU A O 1
ATOM 598 N N . VAL A 1 81 ? 16.274 2.624 -20.291 1.00 91.06 81 VAL A N 1
ATOM 599 C CA . VAL A 1 81 ? 17.617 2.040 -20.189 1.00 91.06 81 VAL A CA 1
ATOM 600 C C . VAL A 1 81 ? 18.050 1.426 -21.520 1.00 91.06 81 VAL A C 1
ATOM 602 O O . VAL A 1 81 ? 19.148 1.704 -22.000 1.00 91.06 81 VAL A O 1
ATOM 605 N N . VAL A 1 82 ? 17.188 0.624 -22.152 1.00 92.44 82 VAL A N 1
ATOM 606 C CA . VAL A 1 82 ? 17.499 -0.007 -23.443 1.00 92.44 82 VAL A CA 1
ATOM 607 C C . VAL A 1 82 ? 17.659 1.042 -24.539 1.00 92.44 82 VAL A C 1
ATOM 609 O O . VAL A 1 82 ? 18.646 1.011 -25.272 1.00 92.44 82 VAL A O 1
ATOM 612 N N . THR A 1 83 ? 16.723 1.988 -24.650 1.00 91.12 83 THR A N 1
ATOM 613 C CA . THR A 1 83 ? 16.790 3.027 -25.688 1.00 91.12 83 THR A CA 1
ATOM 614 C C . THR A 1 83 ? 18.001 3.938 -25.493 1.00 91.12 83 THR A C 1
ATOM 616 O O . THR A 1 83 ? 18.729 4.165 -26.455 1.00 91.12 83 THR A O 1
ATOM 619 N N . GLY A 1 84 ? 18.300 4.366 -24.263 1.00 89.38 84 GLY A N 1
ATOM 620 C CA . GLY A 1 84 ? 19.458 5.207 -23.959 1.00 89.38 84 GLY A CA 1
ATOM 621 C C . GLY A 1 84 ? 20.801 4.537 -24.260 1.00 89.38 84 GLY A C 1
ATOM 622 O O . GLY A 1 84 ? 21.702 5.194 -24.788 1.00 89.38 84 GLY A O 1
ATOM 623 N N . ILE A 1 85 ? 20.928 3.228 -24.005 1.00 89.38 85 ILE A N 1
ATOM 624 C CA . ILE A 1 85 ? 22.124 2.457 -24.381 1.00 89.38 85 ILE A CA 1
ATOM 625 C C . ILE A 1 85 ? 22.253 2.363 -25.907 1.00 89.38 85 ILE A C 1
ATOM 627 O O . ILE A 1 85 ? 23.348 2.556 -26.434 1.00 89.38 85 ILE A O 1
ATOM 631 N N . VAL A 1 86 ? 21.155 2.094 -26.621 1.00 92.38 86 VAL A N 1
ATOM 632 C CA . VAL A 1 86 ? 21.167 1.942 -28.085 1.00 92.38 86 VAL A CA 1
ATOM 633 C C . VAL A 1 86 ? 21.500 3.257 -28.796 1.00 92.38 86 VAL A C 1
ATOM 635 O O . VAL A 1 86 ? 22.236 3.235 -29.780 1.00 92.38 86 VAL A O 1
ATOM 638 N N . THR A 1 87 ? 20.991 4.398 -28.322 1.00 91.62 87 THR A N 1
ATOM 639 C CA . THR A 1 87 ? 21.173 5.688 -29.011 1.00 91.62 87 THR A CA 1
ATOM 640 C C . THR A 1 87 ? 22.473 6.395 -28.650 1.00 91.62 87 THR A C 1
ATOM 642 O O . THR A 1 87 ? 23.106 6.980 -29.524 1.00 91.62 87 THR A O 1
ATOM 645 N N . ASN A 1 88 ? 22.871 6.369 -27.374 1.00 86.75 88 ASN A N 1
ATOM 646 C CA . ASN A 1 88 ? 23.958 7.210 -26.857 1.00 86.75 88 ASN A CA 1
ATOM 647 C C . ASN A 1 88 ? 25.155 6.408 -26.318 1.00 86.75 88 ASN A C 1
ATOM 649 O O . ASN A 1 88 ? 26.197 6.989 -25.998 1.00 86.75 88 ASN A O 1
ATOM 653 N N . GLY A 1 89 ? 25.034 5.082 -26.207 1.00 84.25 89 GLY A N 1
ATOM 654 C CA . GLY A 1 89 ? 26.100 4.212 -25.718 1.00 84.25 89 GLY A CA 1
ATOM 655 C C . GLY A 1 89 ? 26.584 4.575 -24.308 1.00 84.25 89 GLY A C 1
ATOM 656 O O . GLY A 1 89 ? 25.817 4.995 -23.443 1.00 84.25 89 GLY A O 1
ATOM 657 N N . ILE A 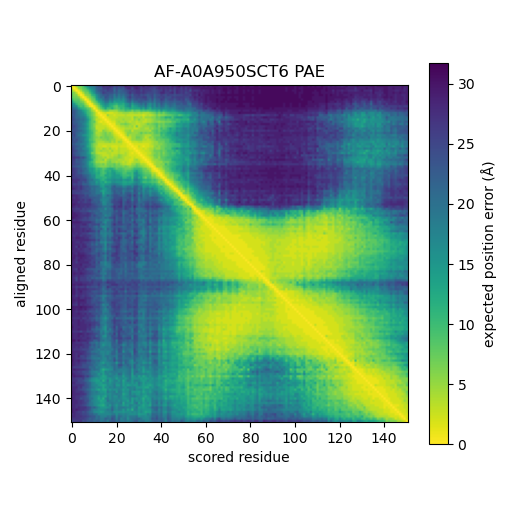1 90 ? 27.889 4.416 -24.068 1.00 83.75 90 ILE A N 1
ATOM 658 C CA . ILE A 1 90 ? 28.515 4.592 -22.741 1.00 83.75 90 ILE A CA 1
ATOM 659 C C . ILE A 1 90 ? 28.514 6.067 -22.291 1.00 83.75 90 ILE A C 1
ATOM 661 O O . ILE A 1 90 ? 28.567 6.349 -21.095 1.00 83.75 90 ILE A O 1
ATOM 665 N N . ALA A 1 91 ? 28.392 7.022 -23.220 1.00 84.31 91 ALA A N 1
ATOM 666 C CA . ALA A 1 91 ? 28.413 8.452 -22.905 1.00 84.31 91 ALA A CA 1
ATOM 667 C C . ALA A 1 91 ? 27.229 8.895 -22.026 1.00 84.31 91 ALA A C 1
ATOM 669 O O . ALA A 1 91 ? 27.367 9.824 -21.234 1.00 84.31 91 ALA A O 1
ATOM 670 N N . ALA A 1 92 ? 26.088 8.207 -22.118 1.00 82.44 92 ALA A N 1
ATOM 671 C CA . ALA A 1 92 ? 24.900 8.515 -21.325 1.00 82.44 92 ALA A CA 1
ATOM 672 C C . ALA A 1 92 ? 24.832 7.735 -19.996 1.00 82.44 92 ALA A C 1
ATOM 674 O O . ALA A 1 92 ? 23.862 7.856 -19.255 1.00 82.44 92 ALA A O 1
ATOM 675 N N . PHE A 1 93 ? 25.857 6.949 -19.650 1.00 83.94 93 PHE A N 1
ATOM 676 C CA . PHE A 1 93 ? 25.819 6.075 -18.475 1.00 83.94 93 PHE A CA 1
ATOM 677 C C . PHE A 1 93 ? 25.556 6.837 -17.166 1.00 83.94 93 PHE A C 1
ATOM 679 O O . PHE A 1 93 ? 24.694 6.439 -16.387 1.00 83.94 93 PHE A O 1
ATOM 686 N N . MET A 1 94 ? 26.244 7.964 -16.941 1.00 87.75 94 MET A N 1
ATOM 687 C CA . MET A 1 94 ? 26.094 8.741 -15.700 1.00 87.75 94 MET A CA 1
ATOM 688 C C . MET A 1 94 ? 24.716 9.401 -15.577 1.00 87.75 94 MET A C 1
ATOM 690 O O . MET A 1 94 ? 24.173 9.482 -14.477 1.00 87.75 94 MET A O 1
ATOM 694 N N . THR A 1 95 ? 24.128 9.843 -16.692 1.00 88.44 95 THR A N 1
ATOM 695 C CA . THR A 1 95 ? 22.789 10.447 -16.704 1.00 88.44 95 THR A CA 1
ATOM 696 C C . THR A 1 95 ? 21.707 9.386 -16.528 1.00 88.44 95 THR A C 1
ATOM 698 O O . THR A 1 95 ? 20.854 9.542 -15.654 1.00 88.44 95 THR A O 1
ATOM 701 N N . LEU A 1 96 ? 21.801 8.264 -17.257 1.00 87.81 96 LEU A N 1
ATOM 702 C CA . LEU A 1 96 ? 20.879 7.135 -17.110 1.00 87.81 96 LEU A CA 1
ATOM 703 C C . LEU A 1 96 ? 20.882 6.592 -15.682 1.00 87.81 96 LEU A C 1
ATOM 705 O O . LEU A 1 96 ? 19.826 6.265 -15.158 1.00 87.81 96 LEU A O 1
ATOM 709 N N . LEU A 1 97 ? 22.045 6.505 -15.030 1.00 90.12 97 LEU A N 1
ATOM 710 C CA . LEU A 1 97 ? 22.136 5.992 -13.664 1.00 90.12 97 LEU A CA 1
ATOM 711 C C . LEU A 1 97 ? 21.403 6.900 -12.661 1.00 90.12 97 LEU A C 1
ATOM 713 O O . LEU A 1 97 ? 20.717 6.407 -11.761 1.00 90.12 97 LEU A O 1
ATOM 717 N N . GLY A 1 98 ? 21.512 8.221 -12.828 1.00 90.88 98 GLY A N 1
ATOM 718 C CA . GLY A 1 98 ? 20.818 9.197 -11.986 1.00 90.88 98 GLY A CA 1
ATOM 719 C C . GLY A 1 98 ? 19.299 9.155 -12.166 1.00 90.88 98 GLY A C 1
ATOM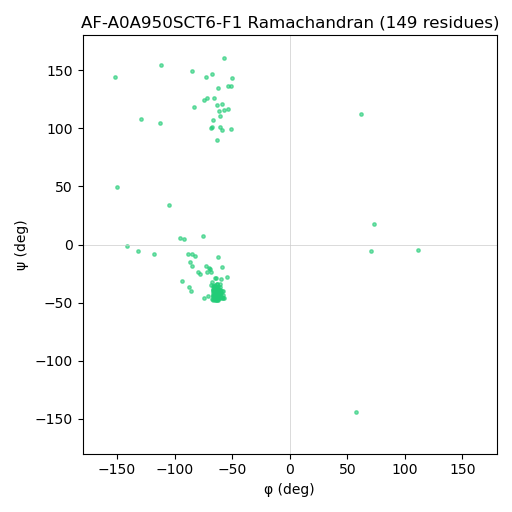 720 O O . GLY A 1 98 ? 18.556 9.078 -11.183 1.00 90.88 98 GLY A O 1
ATOM 721 N N . GLU A 1 99 ? 18.834 9.146 -13.415 1.00 90.94 99 GLU A N 1
ATOM 722 C CA . GLU A 1 99 ? 17.406 9.054 -13.741 1.00 90.94 99 GLU A CA 1
ATOM 723 C C . GLU A 1 99 ? 16.815 7.705 -13.319 1.00 90.94 99 GLU A C 1
ATOM 725 O O . GLU A 1 99 ? 15.773 7.665 -12.657 1.00 90.94 99 GLU A O 1
ATOM 730 N N . ALA A 1 100 ? 17.533 6.610 -13.580 1.00 92.88 100 ALA A N 1
ATOM 731 C CA . ALA A 1 100 ? 17.120 5.269 -13.192 1.00 92.88 100 ALA A CA 1
ATOM 732 C C . ALA A 1 100 ? 16.971 5.129 -11.680 1.00 92.88 100 ALA A C 1
ATOM 734 O O . ALA A 1 100 ? 15.979 4.576 -11.214 1.00 92.88 100 ALA A O 1
ATOM 735 N N . THR A 1 101 ? 17.908 5.673 -10.899 1.00 94.31 101 THR A N 1
ATOM 736 C CA . THR A 1 101 ? 17.819 5.638 -9.433 1.00 94.31 101 THR A CA 1
ATOM 737 C C . THR A 1 101 ? 16.573 6.376 -8.948 1.00 94.31 101 THR A C 1
ATOM 739 O O . THR A 1 101 ? 15.846 5.867 -8.094 1.00 94.31 101 THR A O 1
ATOM 742 N N . ARG A 1 102 ? 16.272 7.550 -9.518 1.00 94.44 102 ARG A N 1
ATOM 743 C CA . ARG A 1 102 ? 15.076 8.323 -9.159 1.00 94.44 102 ARG A CA 1
ATOM 744 C C . ARG A 1 102 ? 13.791 7.557 -9.475 1.00 94.44 102 ARG A C 1
ATOM 746 O O . ARG A 1 102 ? 12.910 7.480 -8.619 1.00 94.44 102 ARG A O 1
ATOM 753 N N . LEU A 1 103 ? 13.686 6.989 -10.674 1.00 94.00 103 LEU A N 1
ATOM 754 C CA . LEU A 1 103 ? 12.522 6.202 -11.085 1.00 94.00 103 LEU A CA 1
ATOM 755 C C . LEU A 1 103 ? 12.370 4.928 -10.252 1.00 94.00 103 LEU A C 1
ATOM 757 O O . LEU A 1 103 ? 11.259 4.591 -9.851 1.00 94.00 103 LEU A O 1
ATOM 761 N N . LEU A 1 104 ? 13.477 4.264 -9.920 1.00 95.12 104 LEU A N 1
ATOM 762 C CA . LEU A 1 104 ? 13.480 3.061 -9.093 1.00 95.12 104 LEU A CA 1
ATOM 763 C C . LEU A 1 104 ? 13.018 3.364 -7.663 1.00 95.12 104 LEU A C 1
ATOM 765 O O . LEU A 1 104 ? 12.191 2.630 -7.124 1.00 95.12 104 LEU A O 1
ATOM 769 N N . VAL A 1 105 ? 13.469 4.474 -7.070 1.00 96.69 105 VAL A N 1
ATOM 770 C CA . VAL A 1 105 ? 12.993 4.928 -5.752 1.00 96.69 105 VAL A CA 1
ATOM 771 C C . VAL A 1 105 ? 11.496 5.239 -5.786 1.00 96.69 105 VAL A C 1
ATOM 773 O O . VAL A 1 105 ? 10.768 4.797 -4.898 1.00 96.69 105 VAL A O 1
ATOM 776 N N . LEU A 1 106 ? 11.011 5.954 -6.808 1.00 95.50 106 LEU A N 1
ATOM 777 C CA . LEU A 1 106 ? 9.583 6.263 -6.947 1.00 95.50 106 LEU A CA 1
ATOM 778 C C . LEU A 1 106 ? 8.738 4.995 -7.130 1.00 95.50 106 LEU A C 1
ATOM 780 O O . LEU A 1 106 ? 7.710 4.852 -6.470 1.00 95.50 106 LEU A O 1
ATOM 784 N N . ALA A 1 107 ? 9.186 4.055 -7.964 1.00 95.38 107 ALA A N 1
ATOM 785 C CA . ALA A 1 107 ? 8.514 2.774 -8.164 1.00 95.38 107 ALA A CA 1
ATOM 786 C C . ALA A 1 107 ? 8.478 1.942 -6.871 1.00 95.38 107 ALA A C 1
ATOM 788 O O . ALA A 1 107 ? 7.435 1.391 -6.518 1.00 95.38 107 ALA A O 1
ATOM 789 N N . GLY A 1 108 ? 9.589 1.898 -6.130 1.00 95.25 108 GLY A N 1
ATOM 790 C CA . GLY A 1 108 ? 9.674 1.216 -4.839 1.00 95.25 108 GLY A CA 1
ATOM 791 C C . GLY A 1 108 ? 8.755 1.834 -3.785 1.00 95.25 108 GLY A C 1
ATOM 792 O O . GLY A 1 108 ? 8.026 1.110 -3.106 1.00 95.25 108 GLY A O 1
ATOM 793 N N . LEU A 1 109 ? 8.722 3.167 -3.690 1.00 95.44 109 LEU A N 1
ATOM 794 C CA . LEU A 1 109 ? 7.825 3.887 -2.783 1.00 95.44 109 LEU A CA 1
ATOM 795 C C . LEU A 1 109 ? 6.357 3.585 -3.102 1.00 95.44 109 LEU A C 1
ATOM 797 O O . LEU A 1 109 ? 5.553 3.350 -2.202 1.00 95.44 109 LEU A O 1
ATOM 801 N N . LEU A 1 110 ? 6.017 3.547 -4.389 1.00 93.88 110 LEU A N 1
ATOM 802 C CA . LEU A 1 110 ? 4.668 3.256 -4.848 1.00 93.88 110 LEU A CA 1
ATOM 803 C C . LEU A 1 110 ? 4.245 1.815 -4.535 1.00 93.88 110 LEU A C 1
ATOM 805 O O . LEU A 1 110 ? 3.123 1.575 -4.085 1.00 93.88 110 LEU A O 1
ATOM 809 N N . TRP A 1 111 ? 5.160 0.862 -4.725 1.00 94.69 111 TRP A N 1
ATOM 810 C CA . TRP A 1 111 ? 4.945 -0.536 -4.366 1.00 94.69 111 TRP A CA 1
ATOM 811 C C . TRP A 1 111 ? 4.724 -0.701 -2.859 1.00 94.69 111 TRP A C 1
ATOM 813 O O . TRP A 1 111 ? 3.762 -1.350 -2.443 1.00 94.69 111 TRP A O 1
ATOM 823 N N . ALA A 1 112 ? 5.577 -0.068 -2.048 1.00 94.00 112 ALA A N 1
ATOM 824 C CA . ALA A 1 112 ? 5.468 -0.072 -0.593 1.00 94.00 112 ALA A CA 1
ATOM 825 C C . ALA A 1 112 ? 4.160 0.576 -0.116 1.00 94.00 112 ALA A C 1
ATOM 827 O O . ALA A 1 112 ? 3.498 0.032 0.762 1.00 94.00 112 ALA A O 1
ATOM 828 N N . GLY A 1 113 ? 3.729 1.682 -0.732 1.00 92.38 113 GLY A N 1
ATOM 829 C CA . GLY A 1 113 ? 2.442 2.317 -0.431 1.00 92.38 113 GLY A CA 1
ATOM 830 C C . GLY A 1 113 ? 1.247 1.393 -0.692 1.00 92.38 113 GLY A C 1
ATOM 831 O O . GLY A 1 113 ? 0.327 1.311 0.126 1.00 92.38 113 GLY A O 1
ATOM 832 N N . GLY A 1 114 ? 1.286 0.628 -1.788 1.00 90.50 114 GLY A N 1
ATOM 833 C CA . GLY A 1 114 ? 0.287 -0.405 -2.065 1.00 90.50 114 GLY A CA 1
ATOM 834 C C . GLY A 1 114 ? 0.278 -1.525 -1.017 1.00 90.50 114 GLY A C 1
ATOM 835 O O . GLY A 1 114 ? -0.791 -1.995 -0.635 1.00 90.50 114 GLY A O 1
ATOM 836 N N . ASP A 1 115 ? 1.448 -1.932 -0.520 1.00 90.19 115 ASP A N 1
ATOM 837 C CA . ASP A 1 115 ? 1.573 -2.977 0.503 1.00 90.19 115 ASP A CA 1
ATOM 838 C C . ASP A 1 115 ? 1.090 -2.514 1.886 1.00 90.19 115 ASP A C 1
ATOM 840 O O . ASP A 1 115 ? 0.284 -3.191 2.523 1.00 90.19 115 ASP A O 1
ATOM 844 N N . ILE A 1 116 ? 1.475 -1.301 2.293 1.00 90.56 116 ILE A N 1
ATOM 845 C CA . ILE A 1 116 ? 1.014 -0.662 3.535 1.00 90.56 116 ILE A CA 1
ATOM 846 C C . ILE A 1 116 ? -0.510 -0.528 3.541 1.00 90.56 116 ILE A C 1
ATOM 848 O O . ILE A 1 116 ? -1.146 -0.766 4.565 1.00 90.56 116 ILE A O 1
ATOM 852 N N . THR A 1 117 ? -1.115 -0.185 2.402 1.00 86.25 117 THR A N 1
ATOM 853 C CA . THR A 1 117 ? -2.575 -0.058 2.307 1.00 86.25 117 THR A CA 1
ATOM 854 C C . THR A 1 117 ? -3.271 -1.393 2.567 1.00 86.25 117 THR A C 1
ATOM 856 O O . THR A 1 117 ? -4.289 -1.420 3.249 1.00 86.25 117 THR A O 1
ATOM 859 N N . ILE A 1 118 ? -2.722 -2.507 2.071 1.00 84.06 118 ILE A N 1
ATOM 860 C CA . ILE A 1 118 ? -3.279 -3.844 2.329 1.00 84.06 118 ILE A CA 1
ATOM 861 C C . ILE A 1 118 ? -3.173 -4.181 3.819 1.00 84.06 118 ILE A C 1
ATOM 863 O O . ILE A 1 118 ? -4.168 -4.579 4.416 1.00 84.06 118 ILE A O 1
ATOM 867 N N . LEU A 1 119 ? -2.016 -3.932 4.437 1.00 84.56 119 LEU A N 1
ATOM 868 C CA . LEU A 1 119 ? -1.825 -4.159 5.874 1.00 84.56 119 LEU A CA 1
ATOM 869 C C . LEU A 1 119 ? -2.775 -3.314 6.735 1.00 84.56 119 LEU A C 1
ATOM 871 O O . LEU A 1 119 ? -3.274 -3.780 7.756 1.00 84.56 119 LEU A O 1
ATOM 875 N N . LEU A 1 120 ? -3.061 -2.077 6.322 1.00 82.12 120 LEU A N 1
ATOM 876 C CA . LEU A 1 120 ? -3.994 -1.199 7.026 1.00 82.12 120 LEU A CA 1
ATOM 877 C C . LEU A 1 120 ? -5.443 -1.711 6.957 1.00 82.12 120 LEU A C 1
ATOM 879 O O . LEU A 1 120 ? -6.204 -1.523 7.907 1.00 82.12 120 LEU A O 1
ATOM 883 N N . ILE A 1 121 ? -5.822 -2.369 5.855 1.00 79.38 121 ILE A N 1
ATOM 884 C CA . ILE A 1 121 ? -7.134 -3.019 5.720 1.00 79.38 121 ILE A CA 1
ATOM 885 C C . ILE A 1 121 ? -7.253 -4.159 6.737 1.00 79.38 121 ILE A C 1
ATOM 887 O O . ILE A 1 121 ? -8.240 -4.211 7.472 1.00 79.38 121 ILE A O 1
ATOM 891 N N . ASP A 1 122 ? -6.234 -5.016 6.829 1.00 78.62 122 ASP A N 1
ATOM 892 C CA . ASP A 1 122 ? -6.218 -6.140 7.774 1.00 78.62 122 ASP A CA 1
ATOM 893 C C . ASP A 1 122 ? -6.238 -5.640 9.232 1.00 78.62 122 ASP A C 1
ATOM 895 O O . ASP A 1 122 ? -7.024 -6.119 10.051 1.00 78.62 122 ASP A O 1
ATOM 899 N N . ALA A 1 123 ? -5.490 -4.574 9.540 1.00 77.00 123 ALA A N 1
ATOM 900 C CA . ALA A 1 123 ? -5.528 -3.928 10.853 1.00 77.00 123 ALA A CA 1
ATOM 901 C C . ALA A 1 123 ? -6.924 -3.375 11.210 1.00 77.00 123 ALA A C 1
ATOM 903 O O . ALA A 1 123 ? -7.333 -3.402 12.372 1.00 77.00 123 ALA A O 1
ATOM 904 N N . GLY A 1 124 ? -7.688 -2.894 10.223 1.00 73.88 124 GLY A N 1
ATOM 905 C CA . GLY A 1 124 ? -9.064 -2.433 10.424 1.00 73.88 124 GLY A CA 1
ATOM 906 C C . GLY A 1 124 ? -10.006 -3.542 10.908 1.00 73.88 124 GLY A C 1
ATOM 907 O O . GLY A 1 124 ? -10.868 -3.296 11.759 1.00 73.88 124 GLY A O 1
ATOM 908 N N . HIS A 1 125 ? -9.816 -4.769 10.419 1.00 74.00 125 HIS A N 1
ATOM 909 C CA . HIS A 1 125 ? -10.571 -5.936 10.872 1.00 74.00 125 HIS A CA 1
ATOM 910 C C . HIS A 1 125 ? -10.236 -6.289 12.331 1.00 74.00 125 HIS A C 1
ATOM 912 O O . HIS A 1 125 ? -11.139 -6.477 13.152 1.00 74.00 125 HIS A O 1
ATOM 918 N N . ASP A 1 126 ? -8.953 -6.282 12.690 1.00 77.88 126 ASP A N 1
ATOM 919 C CA . ASP A 1 126 ? -8.502 -6.620 14.045 1.00 77.88 126 ASP A CA 1
ATOM 920 C C . ASP A 1 126 ? -8.974 -5.603 15.092 1.00 77.88 126 ASP A C 1
ATOM 922 O O . ASP A 1 126 ? -9.393 -5.973 16.193 1.00 77.88 126 ASP A O 1
ATOM 926 N N . LEU A 1 127 ? -9.019 -4.316 14.732 1.00 74.38 127 LEU A N 1
ATOM 927 C CA . LEU A 1 127 ? -9.569 -3.261 15.588 1.00 74.38 127 LEU A CA 1
ATOM 928 C C . LEU A 1 127 ? -11.064 -3.456 15.879 1.00 74.38 127 LEU A C 1
ATOM 930 O O . LEU A 1 127 ? -11.531 -3.145 16.982 1.00 74.38 127 LEU A O 1
ATOM 934 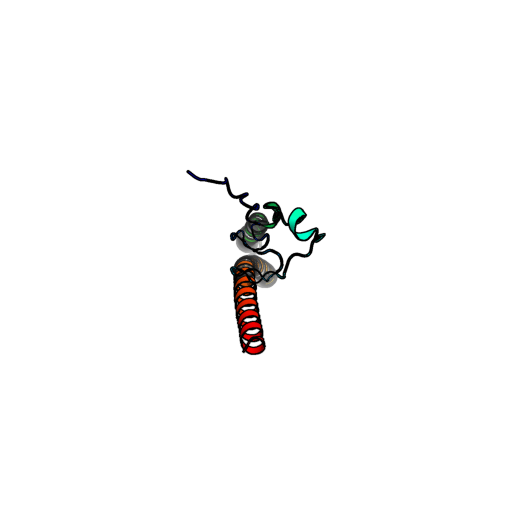N N . ARG A 1 128 ? -11.827 -3.997 14.919 1.00 74.56 128 ARG A N 1
ATOM 935 C CA . ARG A 1 128 ? -13.242 -4.332 15.128 1.00 74.56 128 ARG A CA 1
ATOM 936 C C . ARG A 1 128 ? -13.385 -5.461 16.146 1.00 74.56 128 ARG A C 1
ATOM 938 O O . ARG A 1 128 ? -14.177 -5.338 17.081 1.00 74.56 128 ARG A O 1
ATOM 945 N N . VAL A 1 129 ? -12.600 -6.526 16.005 1.00 77.19 129 VAL A N 1
ATOM 946 C CA . VAL A 1 129 ? -12.612 -7.659 16.944 1.00 77.19 129 VAL A CA 1
ATOM 947 C C . VAL A 1 129 ? -12.201 -7.206 18.348 1.00 77.19 129 VAL A C 1
ATOM 949 O O . VAL A 1 129 ? -12.868 -7.550 19.327 1.00 77.19 129 VAL A O 1
ATOM 952 N N . ALA A 1 130 ? -11.168 -6.366 18.453 1.00 76.94 130 ALA A N 1
ATOM 953 C CA . ALA A 1 130 ? -10.712 -5.807 19.723 1.00 76.94 130 ALA A CA 1
ATOM 954 C C . ALA A 1 130 ? -11.819 -5.018 20.443 1.00 76.94 130 ALA A C 1
ATOM 956 O O . ALA A 1 130 ? -12.023 -5.202 21.645 1.00 76.94 130 ALA A O 1
ATOM 957 N N . ARG A 1 131 ? -12.591 -4.194 19.717 1.00 73.12 131 ARG A N 1
ATOM 958 C CA . ARG A 1 131 ? -13.723 -3.445 20.290 1.00 73.12 131 ARG A CA 1
ATOM 959 C C . ARG A 1 131 ? -14.799 -4.373 20.858 1.00 73.12 131 ARG A C 1
ATOM 961 O O . ARG A 1 131 ? -15.296 -4.124 21.954 1.00 73.12 131 ARG A O 1
ATOM 968 N N . ILE A 1 132 ? -15.128 -5.454 20.149 1.00 75.88 132 ILE A N 1
ATOM 969 C CA . ILE A 1 132 ? -16.124 -6.438 20.601 1.00 75.88 132 ILE A CA 1
ATOM 970 C C . ILE A 1 132 ? -15.640 -7.151 21.872 1.00 75.88 132 ILE A C 1
ATOM 972 O O . ILE A 1 132 ? -16.401 -7.297 22.830 1.00 75.88 132 ILE A O 1
ATOM 976 N N . LEU A 1 133 ? -14.373 -7.575 21.912 1.00 80.88 133 LEU A N 1
ATOM 977 C CA . LEU A 1 133 ? -13.791 -8.246 23.079 1.00 80.88 133 LEU A CA 1
ATOM 978 C C . LEU A 1 133 ? -13.745 -7.332 24.308 1.00 80.88 133 LEU A C 1
ATOM 980 O O . LEU A 1 133 ? -14.156 -7.748 25.390 1.00 80.88 133 LEU A O 1
ATOM 984 N N . LEU A 1 134 ? -13.308 -6.082 24.138 1.00 80.12 134 LEU A N 1
ATOM 985 C CA . LEU A 1 134 ? -13.301 -5.085 25.211 1.00 80.12 134 LEU A CA 1
ATOM 986 C C . LEU A 1 134 ? -14.713 -4.811 25.737 1.00 80.12 134 LEU A C 1
ATOM 988 O O . LEU A 1 134 ? -14.907 -4.742 26.949 1.00 80.12 134 LEU A O 1
ATOM 992 N N . GLY A 1 135 ? -15.707 -4.735 24.848 1.00 77.81 135 GLY A N 1
ATOM 993 C CA . GLY A 1 135 ? -17.112 -4.620 25.236 1.00 77.81 135 GLY A CA 1
ATOM 994 C C . GLY A 1 135 ? -17.576 -5.792 26.107 1.00 77.81 135 GLY A C 1
ATOM 995 O O . GLY A 1 135 ? -18.159 -5.579 27.171 1.00 77.81 135 GLY A O 1
ATOM 996 N N . ARG A 1 136 ? -17.242 -7.034 25.722 1.00 78.25 136 ARG A N 1
ATOM 997 C CA . ARG A 1 136 ? -17.558 -8.239 26.515 1.00 78.25 136 ARG A CA 1
ATOM 998 C C . ARG A 1 136 ? -16.884 -8.240 27.886 1.00 78.25 136 ARG A C 1
ATOM 1000 O O . ARG A 1 136 ? -17.532 -8.583 28.872 1.00 78.25 136 ARG A O 1
ATOM 1007 N N . ILE A 1 137 ? -15.611 -7.851 27.962 1.00 84.81 137 ILE A N 1
ATOM 1008 C CA . ILE A 1 137 ? -14.875 -7.757 29.232 1.00 84.81 137 ILE A CA 1
ATOM 1009 C C . ILE A 1 137 ? -15.512 -6.699 30.136 1.00 84.81 137 ILE A C 1
ATOM 1011 O O . ILE A 1 137 ? -15.769 -6.973 31.306 1.00 84.81 137 ILE A O 1
ATOM 1015 N N . ASN A 1 138 ? -15.828 -5.522 29.594 1.00 81.56 138 ASN A N 1
ATOM 1016 C CA . ASN A 1 138 ? -16.444 -4.445 30.362 1.00 81.56 138 ASN A CA 1
ATOM 1017 C C . ASN A 1 138 ? -17.820 -4.849 30.923 1.00 81.56 138 ASN A C 1
ATOM 1019 O O . ASN A 1 138 ? -18.132 -4.575 32.079 1.00 81.56 138 ASN A O 1
ATOM 1023 N N . ALA A 1 139 ? -18.625 -5.570 30.138 1.00 77.44 139 ALA A N 1
ATOM 1024 C CA . ALA A 1 139 ? -19.909 -6.091 30.604 1.00 77.44 139 ALA A CA 1
ATOM 1025 C C . ALA A 1 139 ? -19.761 -7.132 31.720 1.00 77.44 139 ALA A C 1
ATOM 1027 O O . ALA A 1 139 ? -20.475 -7.060 32.718 1.00 77.44 139 ALA A O 1
ATOM 1028 N N . ALA A 1 140 ? -18.811 -8.063 31.585 1.00 81.19 140 ALA A N 1
ATOM 1029 C CA . ALA A 1 140 ? -18.538 -9.063 32.616 1.00 81.19 140 ALA A CA 1
ATOM 1030 C C . ALA A 1 140 ? -18.048 -8.425 33.929 1.00 81.19 140 ALA A C 1
ATOM 1032 O O . ALA A 1 140 ? -18.366 -8.921 35.010 1.00 81.19 140 ALA A O 1
ATOM 1033 N N . MET A 1 141 ? -17.293 -7.325 33.846 1.00 81.50 141 MET A N 1
ATOM 1034 C CA . MET A 1 141 ? -16.856 -6.555 35.014 1.00 81.50 141 MET A CA 1
ATOM 1035 C C . MET A 1 141 ? -18.031 -5.868 35.714 1.00 81.50 141 MET A C 1
ATOM 1037 O O . MET A 1 141 ? -18.170 -6.013 36.926 1.00 81.50 141 MET A O 1
ATOM 1041 N N . HIS A 1 142 ? -18.917 -5.204 34.968 1.00 77.38 142 HIS A N 1
ATOM 1042 C CA . HIS A 1 142 ? -20.117 -4.598 35.552 1.00 77.38 142 HIS A CA 1
ATOM 1043 C C . HIS A 1 142 ? -21.062 -5.634 36.176 1.00 77.38 142 HIS A C 1
ATOM 1045 O O . HIS A 1 142 ? -21.609 -5.387 37.246 1.00 77.38 142 HIS A O 1
ATOM 1051 N N . GLU A 1 143 ? -21.218 -6.821 35.575 1.00 79.44 143 GLU A N 1
ATOM 1052 C CA . GLU A 1 143 ? -22.025 -7.889 36.184 1.00 79.44 143 GLU A CA 1
ATOM 1053 C C . GLU A 1 143 ? -21.419 -8.378 37.513 1.00 79.44 143 GLU A C 1
ATOM 1055 O O . GLU A 1 143 ? -22.147 -8.686 38.459 1.00 79.44 143 GLU A O 1
ATOM 1060 N N . ARG A 1 144 ? -20.084 -8.436 37.617 1.00 81.25 144 ARG A N 1
ATOM 1061 C CA . ARG A 1 144 ? -19.395 -8.774 38.875 1.00 81.25 144 ARG A CA 1
ATOM 1062 C C . ARG A 1 144 ? -19.601 -7.704 39.942 1.00 81.25 144 ARG A C 1
ATOM 1064 O O . ARG A 1 144 ? -19.916 -8.057 41.073 1.00 81.25 144 ARG A O 1
ATOM 1071 N N . GLU A 1 145 ? -19.476 -6.433 39.575 1.00 83.62 145 GLU A N 1
ATOM 1072 C CA . GLU A 1 145 ? -19.697 -5.298 40.479 1.00 83.62 145 GLU A CA 1
ATOM 1073 C C . GLU A 1 145 ? -21.146 -5.267 41.003 1.00 83.62 145 GLU A C 1
ATOM 1075 O O . GLU A 1 145 ? -21.380 -5.107 42.202 1.00 83.62 145 GLU A O 1
ATOM 1080 N N . GLU A 1 146 ? -22.133 -5.515 40.133 1.00 78.25 146 GLU A N 1
ATOM 1081 C CA . GLU A 1 146 ? -23.536 -5.652 40.541 1.00 78.25 146 GLU A CA 1
ATOM 1082 C C . GLU A 1 146 ? -23.746 -6.831 41.503 1.00 78.25 146 GLU A C 1
ATOM 1084 O O . GLU A 1 146 ? -24.484 -6.697 42.479 1.00 78.25 146 GLU A O 1
ATOM 1089 N N . ARG A 1 147 ? -23.092 -7.979 41.267 1.00 76.75 147 ARG A N 1
ATOM 1090 C CA . ARG A 1 147 ? -23.170 -9.147 42.163 1.00 76.75 147 ARG A CA 1
ATOM 1091 C C . ARG A 1 147 ? -22.544 -8.885 43.530 1.00 76.75 147 ARG A C 1
ATOM 1093 O O . ARG A 1 147 ? -23.098 -9.346 44.522 1.00 76.75 147 ARG A O 1
ATOM 1100 N N . GLU A 1 148 ? -21.419 -8.175 43.589 1.00 80.75 148 GLU A N 1
ATOM 1101 C CA . GLU A 1 148 ? -20.780 -7.794 44.855 1.00 80.75 148 GLU A CA 1
ATOM 1102 C C . GLU A 1 148 ? -21.640 -6.818 45.654 1.00 80.75 148 GLU A C 1
ATOM 1104 O O . GLU A 1 148 ? -21.771 -6.974 46.862 1.00 80.75 148 GLU A O 1
ATOM 1109 N N . LYS A 1 149 ? -22.287 -5.857 44.989 1.00 76.06 149 LYS A N 1
ATOM 1110 C CA . LYS A 1 149 ? -23.166 -4.882 45.647 1.00 76.06 149 LYS A CA 1
ATOM 1111 C C . LYS A 1 149 ? -24.452 -5.497 46.214 1.00 76.06 149 LYS A C 1
ATOM 1113 O O . LYS A 1 149 ? -25.066 -4.917 47.104 1.00 76.06 149 LYS A O 1
ATOM 1118 N N . ASN A 1 150 ? -24.878 -6.636 45.670 1.00 70.88 150 ASN A N 1
ATOM 1119 C CA . ASN A 1 150 ? -26.103 -7.334 46.061 1.00 70.88 150 ASN A CA 1
ATOM 1120 C C . ASN A 1 150 ? -25.864 -8.456 47.094 1.00 70.88 150 ASN A C 1
ATOM 1122 O O . ASN A 1 150 ? -26.794 -9.214 47.383 1.00 70.88 150 ASN A O 1
ATOM 1126 N N . ARG A 1 151 ? -24.631 -8.591 47.598 1.00 65.38 151 ARG A N 1
ATOM 1127 C CA . ARG A 1 151 ? -24.212 -9.544 48.632 1.00 65.38 151 ARG A CA 1
ATOM 1128 C C . ARG A 1 151 ? -23.962 -8.824 49.951 1.00 65.38 151 ARG A C 1
ATOM 1130 O O . ARG A 1 151 ? -24.287 -9.438 50.989 1.00 65.38 151 ARG A O 1
#